Protein AF-A0A3D4EWI4-F1 (afdb_monomer_lite)

Radius of gyration: 14.09 Å; chains: 1; bounding box: 21×36×42 Å

Sequence (72 aa):
ELPIWHEALELRDSKRRRRVFNGLEEFREHLGGELTVLLLEETGVGVDVHEIDEVIWESCAEELKIRAHSMV

Foldseek 3Di:
DDQLADCLQCDADPVRQRCVVVVQVVVCVVVVHFRWDWDAPDVVRTDTDRDDDSVVVNVSNVVSVVVNVVVD

pLDDT: mean 91.48, std 7.62, range [52.19, 97.56]

Structure (mmCIF, N/CA/C/O backbone):
data_AF-A0A3D4EWI4-F1
#
_entry.id   AF-A0A3D4EWI4-F1
#
loop_
_atom_site.group_PDB
_atom_site.id
_atom_site.type_symbol
_atom_site.label_atom_id
_atom_site.label_alt_id
_atom_site.label_comp_id
_atom_site.label_asym_id
_atom_site.label_entity_id
_atom_site.label_seq_id
_atom_site.pdbx_PDB_ins_code
_atom_site.Cartn_x
_atom_site.Cartn_y
_atom_site.Cartn_z
_atom_site.occupancy
_atom_site.B_iso_or_equiv
_atom_site.auth_seq_id
_atom_site.auth_comp_id
_atom_site.auth_asym_id
_atom_site.auth_atom_id
_atom_site.pdbx_PDB_model_num
ATOM 1 N N . GLU A 1 1 ? 10.237 11.641 -17.061 1.00 80.12 1 GLU A N 1
ATOM 2 C CA . GLU A 1 1 ? 9.016 11.115 -16.415 1.00 80.12 1 GLU A CA 1
ATOM 3 C C . GLU A 1 1 ? 9.410 10.331 -15.174 1.00 80.12 1 GLU A C 1
ATOM 5 O O . GLU A 1 1 ? 10.552 9.885 -15.104 1.00 80.12 1 GLU A O 1
ATOM 10 N N . LEU A 1 2 ? 8.522 10.224 -14.184 1.00 86.50 2 LEU A N 1
ATOM 11 C CA . LEU A 1 2 ? 8.758 9.393 -12.999 1.00 86.50 2 LEU A CA 1
ATOM 12 C C . LEU A 1 2 ? 8.323 7.947 -13.292 1.00 86.50 2 LEU A C 1
ATOM 14 O O . LEU A 1 2 ? 7.328 7.761 -13.994 1.00 86.50 2 LEU A O 1
ATOM 18 N N . PRO A 1 3 ? 9.039 6.928 -12.783 1.00 91.06 3 PRO A N 1
ATOM 19 C CA . PRO A 1 3 ? 8.645 5.537 -12.971 1.00 91.06 3 PRO A CA 1
ATOM 20 C C . PRO A 1 3 ? 7.312 5.257 -12.266 1.00 91.06 3 PRO A C 1
ATOM 22 O O . PRO A 1 3 ? 7.114 5.663 -11.122 1.00 91.06 3 PRO A O 1
ATOM 25 N N . ILE A 1 4 ? 6.414 4.539 -12.943 1.00 93.50 4 ILE A N 1
ATOM 26 C CA . ILE A 1 4 ? 5.083 4.186 -12.417 1.00 93.50 4 ILE A CA 1
ATOM 27 C C . ILE A 1 4 ? 5.032 2.787 -11.779 1.00 93.50 4 ILE A C 1
ATOM 29 O O . ILE A 1 4 ? 4.004 2.399 -11.237 1.00 93.50 4 ILE A O 1
ATOM 33 N N . TRP A 1 5 ? 6.126 2.021 -11.838 1.00 95.62 5 TRP A N 1
ATOM 34 C CA . TRP A 1 5 ? 6.225 0.665 -11.290 1.00 95.62 5 TRP A CA 1
ATOM 35 C C . TRP A 1 5 ? 7.648 0.359 -10.796 1.00 95.62 5 TRP A C 1
ATOM 37 O O . TRP A 1 5 ? 8.619 0.935 -11.290 1.00 95.62 5 TRP A O 1
ATOM 47 N N . HIS A 1 6 ? 7.771 -0.564 -9.836 1.00 95.31 6 HIS A N 1
ATOM 48 C CA . HIS A 1 6 ? 9.043 -1.051 -9.295 1.00 95.31 6 HIS A CA 1
ATOM 49 C C . HIS A 1 6 ? 8.947 -2.540 -8.913 1.00 95.31 6 HIS A C 1
ATOM 51 O O . HIS A 1 6 ? 7.927 -2.979 -8.380 1.00 95.31 6 HIS A O 1
ATOM 57 N N . GLU A 1 7 ? 10.031 -3.307 -9.084 1.00 95.81 7 GLU A N 1
ATOM 58 C CA . GLU A 1 7 ? 10.087 -4.754 -8.787 1.00 95.81 7 GLU A CA 1
ATOM 59 C C . GLU A 1 7 ? 9.772 -5.110 -7.325 1.00 95.81 7 GLU A C 1
ATOM 61 O O . GLU A 1 7 ? 9.339 -6.219 -7.020 1.00 95.81 7 GLU A O 1
ATOM 66 N N . ALA A 1 8 ? 9.929 -4.153 -6.407 1.00 95.56 8 ALA A N 1
ATOM 67 C CA . ALA A 1 8 ? 9.571 -4.322 -4.998 1.00 95.56 8 ALA A CA 1
ATOM 68 C C . ALA A 1 8 ? 8.084 -4.673 -4.799 1.00 95.56 8 ALA A C 1
ATOM 70 O O . ALA A 1 8 ? 7.753 -5.390 -3.854 1.00 95.56 8 ALA A O 1
ATOM 71 N N . LEU A 1 9 ? 7.206 -4.224 -5.707 1.00 94.81 9 LEU A N 1
ATOM 72 C CA . LEU A 1 9 ? 5.783 -4.572 -5.705 1.00 94.81 9 LEU A CA 1
ATOM 73 C C . LEU A 1 9 ? 5.558 -6.065 -5.977 1.00 94.81 9 LEU A C 1
ATOM 75 O O . LEU A 1 9 ? 4.504 -6.598 -5.642 1.00 94.81 9 LEU A O 1
ATOM 79 N N . GLU A 1 10 ? 6.551 -6.763 -6.539 1.00 96.25 10 GLU A N 1
ATOM 80 C CA . GLU A 1 10 ? 6.462 -8.192 -6.815 1.00 96.25 10 GLU A CA 1
ATOM 81 C C . GLU A 1 10 ? 6.882 -9.078 -5.643 1.00 96.25 10 GLU A C 1
ATOM 83 O O . GLU A 1 10 ? 6.552 -10.267 -5.606 1.00 96.25 10 GLU A O 1
ATOM 88 N N . LEU A 1 11 ? 7.597 -8.512 -4.672 1.00 96.81 11 LEU A N 1
ATOM 89 C CA . LEU A 1 11 ? 8.185 -9.271 -3.584 1.00 96.81 11 LEU A CA 1
ATOM 90 C C . LEU A 1 11 ? 7.097 -9.964 -2.766 1.00 96.81 11 LEU A C 1
ATOM 92 O O . LEU A 1 11 ? 6.167 -9.334 -2.264 1.00 96.81 11 LEU A O 1
ATOM 96 N N . ARG A 1 12 ? 7.247 -11.278 -2.592 1.00 97.00 12 ARG A N 1
ATOM 97 C CA . ARG A 1 12 ? 6.361 -12.104 -1.769 1.00 97.00 12 ARG A CA 1
ATOM 98 C C . ARG A 1 12 ? 7.090 -12.665 -0.554 1.00 97.00 12 ARG A C 1
ATOM 100 O O . ARG A 1 12 ? 8.320 -12.788 -0.570 1.00 97.00 12 ARG A O 1
ATOM 107 N N . ASP A 1 13 ? 6.339 -12.938 0.502 1.00 95.75 13 ASP A N 1
ATOM 108 C CA . ASP A 1 13 ? 6.812 -13.644 1.691 1.00 95.75 13 ASP A CA 1
ATOM 109 C C . ASP A 1 13 ? 6.698 -15.175 1.534 1.00 95.75 13 ASP A C 1
ATOM 111 O O . ASP A 1 13 ? 6.338 -15.691 0.471 1.00 95.75 13 ASP A O 1
ATOM 115 N N . SER A 1 14 ? 7.008 -15.921 2.598 1.00 96.31 14 SER A N 1
ATOM 116 C CA . SER A 1 14 ? 6.931 -17.390 2.611 1.00 96.31 14 SER A CA 1
ATOM 117 C C . SER A 1 14 ? 5.511 -17.943 2.433 1.00 96.31 14 SER A C 1
ATOM 119 O O . SER A 1 14 ? 5.357 -19.100 2.045 1.00 96.31 14 SER A O 1
ATOM 121 N N . LYS A 1 15 ? 4.474 -17.129 2.668 1.00 95.19 15 LYS A N 1
ATOM 122 C CA . LYS A 1 15 ? 3.056 -17.470 2.485 1.00 95.19 15 LYS A CA 1
ATOM 123 C C . LYS A 1 15 ? 2.509 -16.999 1.134 1.00 95.19 15 LYS A C 1
ATOM 125 O O . LYS A 1 15 ? 1.317 -17.140 0.879 1.00 95.19 15 LYS A O 1
ATOM 130 N N . ARG A 1 16 ? 3.372 -16.480 0.252 1.00 93.88 16 ARG A N 1
ATOM 131 C CA . ARG A 1 16 ? 3.031 -15.887 -1.052 1.00 93.88 16 ARG A CA 1
ATOM 132 C C . ARG A 1 16 ? 2.231 -14.579 -0.972 1.00 93.88 16 ARG A C 1
ATOM 134 O O . ARG A 1 16 ? 1.782 -14.111 -2.020 1.00 93.88 16 ARG A O 1
ATOM 141 N N . ARG A 1 17 ? 2.097 -13.948 0.198 1.00 94.56 17 ARG A N 1
ATOM 142 C CA . ARG A 1 17 ? 1.508 -12.604 0.329 1.00 94.56 17 ARG A CA 1
ATOM 143 C C . ARG A 1 17 ? 2.524 -11.555 -0.123 1.00 94.56 17 ARG A C 1
ATOM 145 O O . ARG A 1 17 ? 3.731 -11.782 -0.006 1.00 94.56 17 ARG A O 1
ATOM 152 N N . ARG A 1 18 ? 2.075 -10.423 -0.676 1.00 96.62 18 ARG A N 1
ATOM 153 C CA . ARG A 1 18 ? 2.979 -9.316 -1.036 1.00 96.62 18 ARG A CA 1
ATOM 154 C C . ARG A 1 18 ? 3.639 -8.756 0.220 1.00 96.62 18 ARG A C 1
ATOM 156 O O . ARG A 1 18 ? 2.964 -8.461 1.201 1.00 96.62 18 ARG A O 1
ATOM 163 N N . ARG A 1 19 ? 4.961 -8.564 0.180 1.00 96.50 19 ARG A N 1
ATOM 164 C CA . 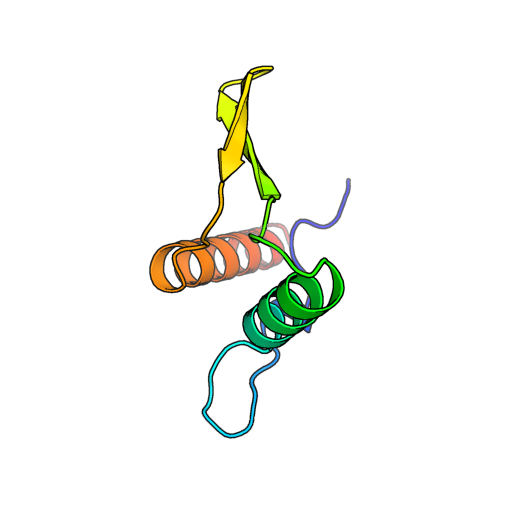ARG A 1 19 ? 5.727 -8.064 1.335 1.00 96.50 19 ARG A CA 1
ATOM 165 C C . ARG A 1 19 ? 5.363 -6.635 1.719 1.00 96.50 19 ARG A C 1
ATOM 167 O O . ARG A 1 19 ? 5.538 -6.279 2.878 1.00 96.50 19 ARG A O 1
ATOM 174 N N . VAL A 1 20 ? 4.850 -5.837 0.780 1.00 94.56 20 VAL A N 1
ATOM 175 C CA . VAL A 1 20 ? 4.393 -4.464 1.046 1.00 94.56 20 VAL A CA 1
ATOM 176 C C . VAL A 1 20 ? 3.419 -4.417 2.221 1.00 94.56 20 VAL A C 1
ATOM 178 O O . VAL A 1 20 ? 3.543 -3.555 3.081 1.00 94.56 20 VAL A O 1
ATOM 181 N N . PHE A 1 21 ? 2.519 -5.397 2.321 1.00 93.81 21 PHE A N 1
ATOM 182 C CA . PHE A 1 21 ? 1.515 -5.427 3.370 1.00 93.81 21 PHE A CA 1
ATOM 183 C C . PHE A 1 21 ? 2.095 -5.807 4.733 1.00 93.81 21 PHE A C 1
ATOM 185 O O . PHE A 1 21 ? 1.545 -5.418 5.756 1.00 93.81 21 PHE A O 1
ATOM 192 N N . ASN A 1 22 ? 3.208 -6.544 4.765 1.00 92.75 22 ASN A N 1
ATOM 193 C CA . ASN A 1 22 ? 3.936 -6.781 6.012 1.00 92.75 22 ASN A CA 1
ATOM 194 C C . ASN A 1 22 ? 4.599 -5.475 6.471 1.00 92.75 22 ASN A C 1
ATOM 196 O O . ASN A 1 22 ? 4.505 -5.130 7.639 1.00 92.75 22 ASN A O 1
ATOM 200 N N . GLY A 1 23 ? 5.160 -4.697 5.539 1.00 90.81 23 GLY A N 1
ATOM 201 C CA . GLY A 1 23 ? 5.703 -3.370 5.843 1.00 90.81 23 GLY A CA 1
ATOM 202 C C . GLY A 1 23 ? 4.646 -2.370 6.325 1.00 90.81 23 GLY A C 1
ATOM 203 O O . GLY A 1 23 ? 4.923 -1.595 7.234 1.00 90.81 23 GLY A O 1
ATOM 204 N N . LEU A 1 24 ? 3.430 -2.394 5.763 1.00 90.94 24 LEU A N 1
ATOM 205 C CA . LEU A 1 24 ? 2.316 -1.563 6.247 1.00 90.94 24 LEU A CA 1
ATOM 206 C C . LEU A 1 24 ? 1.897 -1.947 7.670 1.00 90.94 24 LEU A C 1
ATOM 208 O O . LEU A 1 24 ? 1.627 -1.067 8.484 1.00 90.94 24 LEU A O 1
ATOM 212 N N . GLU A 1 25 ? 1.879 -3.243 7.973 1.00 89.12 25 GLU A N 1
ATOM 213 C CA . GLU A 1 25 ? 1.538 -3.744 9.302 1.00 89.12 25 GLU A CA 1
ATOM 214 C C . GLU A 1 25 ? 2.615 -3.393 10.333 1.00 89.12 25 GLU A C 1
ATOM 216 O O . GLU A 1 25 ? 2.305 -2.868 11.399 1.00 89.12 25 GLU A O 1
ATOM 221 N N . GLU A 1 26 ? 3.890 -3.577 9.987 1.00 89.25 26 GLU A N 1
ATOM 222 C CA . GLU A 1 26 ? 5.012 -3.125 10.810 1.00 89.25 26 GLU A CA 1
ATOM 223 C C . GLU A 1 26 ? 4.923 -1.613 11.048 1.00 89.25 26 GLU A C 1
ATOM 225 O O . GLU A 1 26 ? 5.029 -1.154 12.183 1.00 89.25 26 GLU A O 1
ATOM 230 N N . PHE A 1 27 ? 4.674 -0.817 10.005 1.00 85.94 27 PHE A N 1
ATOM 231 C CA . PHE A 1 27 ? 4.521 0.632 10.133 1.00 85.94 27 PHE A CA 1
ATOM 232 C C . PHE A 1 27 ? 3.374 1.013 11.079 1.00 85.94 27 PHE A C 1
ATOM 234 O O . PHE A 1 27 ? 3.545 1.879 11.940 1.00 85.94 27 PHE A O 1
ATOM 241 N N . ARG A 1 28 ? 2.235 0.320 10.977 1.00 86.56 28 ARG A N 1
ATOM 242 C CA . ARG A 1 28 ? 1.091 0.474 11.883 1.00 86.56 28 ARG A CA 1
ATOM 243 C C . ARG A 1 28 ? 1.471 0.180 13.339 1.00 86.56 28 ARG A C 1
ATOM 245 O O . ARG A 1 28 ? 1.153 0.973 14.223 1.00 86.56 28 ARG A O 1
ATOM 252 N N . GLU A 1 29 ? 2.180 -0.919 13.599 1.00 84.88 29 GLU A N 1
ATOM 253 C CA . GLU A 1 29 ? 2.646 -1.281 14.946 1.00 84.88 29 GLU A CA 1
ATOM 254 C C . GLU A 1 29 ? 3.585 -0.221 15.543 1.00 84.88 29 GLU A C 1
ATOM 256 O O . GLU A 1 29 ? 3.472 0.108 16.725 1.00 84.88 29 GLU A O 1
ATOM 261 N N . HIS A 1 30 ? 4.466 0.367 14.726 1.00 84.25 30 HIS A N 1
ATOM 262 C CA . HIS A 1 30 ? 5.398 1.409 15.171 1.00 84.25 30 HIS A CA 1
ATOM 263 C C . HIS A 1 30 ? 4.710 2.735 15.518 1.00 84.25 30 HIS A C 1
ATOM 265 O O . HIS A 1 30 ? 5.191 3.455 16.393 1.00 84.25 30 HIS A O 1
ATOM 271 N N . LEU A 1 31 ? 3.592 3.066 14.864 1.00 79.31 31 LEU A N 1
ATOM 272 C CA . LEU A 1 31 ? 2.798 4.254 15.195 1.00 79.31 31 LEU A CA 1
ATOM 273 C C . LEU A 1 31 ? 2.068 4.118 16.541 1.00 79.31 31 LEU A C 1
ATOM 275 O O . LEU A 1 31 ? 1.662 5.126 17.119 1.00 79.31 31 LEU A O 1
ATOM 279 N N . GLY A 1 32 ? 1.896 2.891 17.046 1.00 75.12 32 GLY A N 1
ATOM 280 C CA . GLY A 1 32 ? 1.132 2.621 18.264 1.00 75.12 32 GLY A CA 1
ATOM 281 C C . GLY A 1 32 ? -0.368 2.919 18.124 1.00 75.12 32 GLY A C 1
ATOM 282 O O . GLY A 1 32 ? -1.036 3.136 19.134 1.00 75.12 32 GLY A O 1
ATOM 283 N N . GLY A 1 33 ? -0.891 2.956 16.890 1.00 79.31 33 GLY A N 1
ATOM 284 C CA . GLY A 1 33 ? -2.255 3.383 16.569 1.00 79.31 33 GLY A CA 1
ATOM 285 C C . GLY A 1 33 ? -2.794 2.795 15.260 1.00 79.31 33 GLY A C 1
ATOM 286 O O . GLY A 1 33 ? -2.331 1.752 14.793 1.00 79.31 33 GLY A O 1
ATOM 287 N N . GLU A 1 34 ? -3.809 3.444 14.687 1.00 81.75 34 GLU A N 1
ATOM 288 C CA . GLU A 1 34 ? -4.373 3.053 13.390 1.00 81.75 34 GLU A CA 1
ATOM 289 C C . GLU A 1 34 ? -3.418 3.402 12.244 1.00 81.75 34 GLU A C 1
ATOM 291 O O . GLU A 1 34 ? -2.669 4.381 12.305 1.00 81.75 34 GLU A O 1
ATOM 296 N N . LEU A 1 35 ? -3.437 2.580 11.193 1.00 82.25 35 LEU A N 1
ATOM 297 C CA . LEU A 1 35 ? -2.781 2.931 9.942 1.00 82.25 35 LEU A CA 1
ATOM 298 C C . LEU A 1 35 ? -3.489 4.186 9.416 1.00 82.25 35 LEU A C 1
ATOM 300 O O . LEU A 1 35 ? -4.712 4.235 9.408 1.00 82.25 35 LEU A O 1
ATOM 304 N N . THR A 1 36 ? -2.741 5.196 8.990 1.00 88.75 36 THR A N 1
ATOM 305 C CA . THR A 1 36 ? -3.319 6.356 8.303 1.00 88.75 36 THR A CA 1
ATOM 306 C C . THR A 1 36 ? -2.528 6.582 7.035 1.00 88.75 36 THR A C 1
ATOM 308 O O . THR A 1 36 ? -1.347 6.934 7.078 1.00 88.75 36 THR A O 1
ATOM 311 N N . VAL A 1 37 ? -3.178 6.344 5.901 1.00 90.31 37 VAL A N 1
ATOM 312 C CA . VAL A 1 37 ? -2.626 6.601 4.573 1.00 90.31 37 VAL A CA 1
ATOM 313 C C . VAL A 1 37 ? -3.499 7.647 3.900 1.00 90.31 37 VAL A C 1
ATOM 315 O O . VAL A 1 37 ? -4.701 7.452 3.759 1.00 90.31 37 VAL A O 1
ATOM 318 N N . LEU A 1 38 ? -2.885 8.738 3.452 1.00 93.06 38 LEU A N 1
ATOM 319 C CA . LEU A 1 38 ? -3.568 9.727 2.628 1.00 93.06 38 LEU A CA 1
ATOM 320 C C . LEU A 1 38 ? -3.683 9.191 1.195 1.00 93.06 38 LEU A C 1
ATOM 322 O O . LEU A 1 38 ? -2.673 9.032 0.505 1.00 93.06 38 LEU A O 1
ATOM 326 N N . LEU A 1 39 ? -4.907 8.937 0.744 1.00 94.94 39 LEU A N 1
ATOM 327 C CA . LEU A 1 39 ? -5.242 8.658 -0.652 1.00 94.94 39 LEU A CA 1
ATOM 328 C C . LEU A 1 39 ? -5.944 9.866 -1.282 1.00 94.94 39 LEU A C 1
ATOM 330 O O . LEU A 1 39 ? -6.321 10.810 -0.594 1.00 94.94 39 LEU A O 1
ATOM 334 N N . LEU A 1 40 ? -6.101 9.853 -2.605 1.00 95.19 40 LEU A N 1
ATOM 335 C CA . LEU A 1 40 ? -6.876 10.861 -3.331 1.00 95.19 40 LEU A CA 1
ATOM 336 C C . LEU A 1 40 ? -8.245 10.283 -3.686 1.00 95.19 40 LEU A C 1
ATOM 338 O O . LEU A 1 40 ? -8.317 9.256 -4.357 1.00 95.19 40 LEU A O 1
ATOM 342 N N . GLU A 1 41 ? -9.305 10.959 -3.255 1.00 95.56 41 GLU A N 1
ATOM 343 C CA . GLU A 1 41 ? -10.679 10.666 -3.678 1.00 95.56 41 GLU A CA 1
ATOM 344 C C . GLU A 1 41 ? -10.969 11.354 -5.018 1.00 95.56 41 GLU A C 1
ATOM 346 O O . GLU A 1 41 ? -11.484 10.741 -5.952 1.00 95.56 41 GLU A O 1
ATOM 351 N N . GLU A 1 42 ? -10.544 12.615 -5.142 1.00 96.44 42 GLU A N 1
ATOM 352 C CA . GLU A 1 42 ? -10.670 13.432 -6.348 1.00 96.44 42 GLU A CA 1
ATOM 353 C C . GLU A 1 42 ? -9.453 14.356 -6.514 1.00 96.44 42 GLU A C 1
ATOM 355 O O . GLU A 1 42 ? -8.547 14.425 -5.679 1.00 96.44 42 GLU A O 1
ATOM 360 N N . THR A 1 43 ? -9.411 15.112 -7.613 1.00 96.25 43 THR A N 1
ATOM 361 C CA . THR A 1 43 ? -8.328 16.077 -7.837 1.00 96.25 43 THR A CA 1
ATOM 362 C C . THR A 1 43 ? -8.366 17.170 -6.771 1.00 96.25 43 THR A C 1
ATOM 364 O O . THR A 1 43 ? -9.307 17.953 -6.704 1.00 96.25 43 THR A O 1
ATOM 367 N N . GLY A 1 44 ? -7.312 17.240 -5.957 1.00 96.44 44 GLY A N 1
ATOM 368 C CA . GLY A 1 44 ? -7.223 18.190 -4.847 1.00 96.44 44 GLY A CA 1
ATOM 369 C C . GLY A 1 44 ? -8.003 17.778 -3.595 1.00 96.44 44 GLY A C 1
ATOM 370 O O . GLY A 1 44 ? -8.004 18.542 -2.633 1.00 96.44 44 GLY A O 1
ATOM 371 N N . VAL A 1 45 ? -8.619 16.590 -3.581 1.00 97.56 45 VAL A N 1
ATOM 372 C CA . VAL A 1 45 ? -9.372 16.061 -2.436 1.00 97.56 45 VAL A CA 1
ATOM 373 C C . VAL A 1 45 ? -8.684 14.801 -1.923 1.00 97.56 45 VAL A C 1
ATOM 375 O O . VAL A 1 45 ? -8.661 13.767 -2.593 1.00 97.56 45 VAL A O 1
ATOM 378 N N . GLY A 1 46 ? -8.090 14.913 -0.737 1.00 97.12 46 GLY A N 1
ATOM 379 C CA . GLY A 1 46 ? -7.485 13.791 -0.028 1.00 97.12 46 GLY A CA 1
ATOM 380 C C . GLY A 1 46 ? -8.471 13.128 0.930 1.00 97.12 46 GLY A C 1
ATOM 381 O O . GLY A 1 46 ? -9.329 13.801 1.497 1.00 97.12 46 GLY A O 1
ATOM 382 N N . VAL A 1 47 ? -8.306 11.827 1.137 1.00 96.25 47 VAL A N 1
ATOM 383 C CA . VAL A 1 47 ? -9.030 11.041 2.136 1.00 96.25 47 VAL A CA 1
ATOM 384 C C . VAL A 1 47 ? -8.034 10.215 2.938 1.00 96.25 47 VAL A C 1
ATOM 386 O O . VAL A 1 47 ? -7.164 9.550 2.373 1.00 96.25 47 VAL A O 1
ATOM 389 N N . ASP A 1 48 ? -8.156 10.270 4.260 1.00 94.69 48 ASP A N 1
ATOM 390 C CA . ASP A 1 48 ? -7.402 9.398 5.151 1.00 94.69 48 ASP A CA 1
ATOM 391 C C . ASP A 1 48 ? -8.096 8.038 5.203 1.00 94.69 48 ASP A C 1
ATOM 393 O O . ASP A 1 48 ? -9.275 7.939 5.549 1.00 94.69 48 ASP A O 1
ATOM 397 N N . VAL A 1 49 ? -7.367 6.986 4.837 1.00 92.56 49 VAL A N 1
ATOM 398 C CA . VAL A 1 49 ? -7.844 5.606 4.947 1.00 92.56 49 VAL A CA 1
ATOM 399 C C . VAL A 1 49 ? -7.064 4.850 6.009 1.00 92.56 49 VAL A C 1
ATOM 401 O O . VAL A 1 49 ? -5.866 5.080 6.207 1.00 92.56 49 VAL A O 1
ATOM 404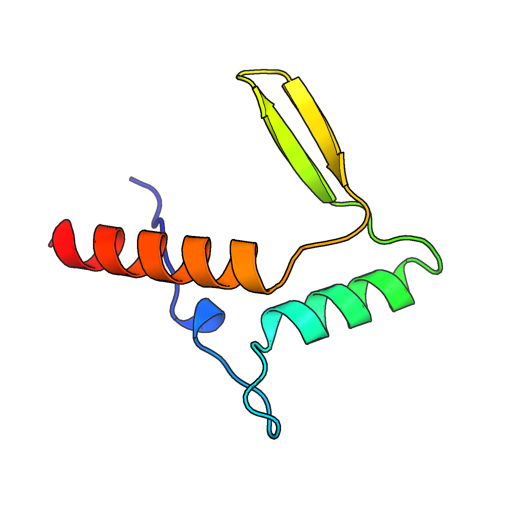 N N . HIS A 1 50 ? -7.760 3.916 6.655 1.00 91.25 50 HIS A N 1
ATOM 405 C CA . HIS A 1 50 ? -7.228 3.144 7.779 1.00 91.25 50 HIS A CA 1
ATOM 406 C C . HIS A 1 50 ? -6.955 1.674 7.469 1.00 91.25 50 HIS A C 1
ATOM 408 O O . HIS A 1 50 ? -6.381 0.950 8.278 1.00 91.25 50 HIS A O 1
ATOM 414 N N . GLU A 1 51 ? -7.321 1.242 6.269 1.00 89.19 51 GLU A N 1
ATOM 415 C CA . GLU A 1 51 ? -7.095 -0.101 5.766 1.00 89.19 51 GLU A CA 1
ATOM 416 C C . GLU A 1 51 ? -6.853 -0.028 4.257 1.00 89.19 51 GLU A C 1
ATOM 418 O O . GLU A 1 51 ? -7.360 0.863 3.571 1.00 89.19 51 GLU A O 1
ATOM 423 N N . ILE A 1 52 ? -6.061 -0.966 3.742 1.00 91.38 52 ILE A N 1
ATOM 424 C CA . ILE A 1 52 ? -5.848 -1.154 2.310 1.00 91.38 52 ILE A CA 1
ATOM 425 C C . ILE A 1 52 ? -6.420 -2.516 1.935 1.00 91.38 52 ILE A C 1
ATOM 427 O O . ILE A 1 52 ? -5.935 -3.541 2.409 1.00 91.38 52 ILE A O 1
ATOM 431 N N . ASP A 1 53 ? -7.416 -2.526 1.051 1.00 93.31 53 ASP A N 1
ATOM 432 C CA 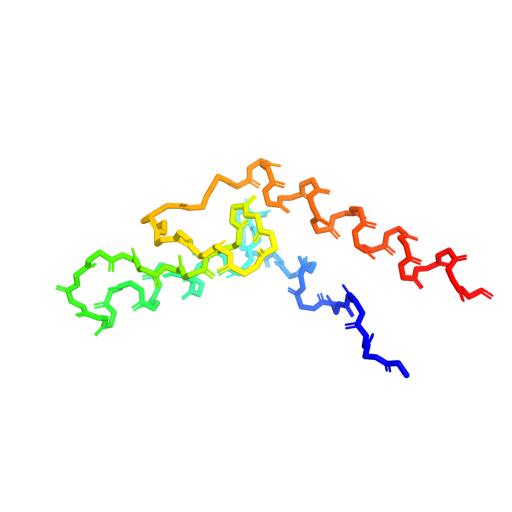. ASP A 1 53 ? -7.934 -3.765 0.474 1.00 93.31 53 ASP A CA 1
ATOM 433 C C . ASP A 1 53 ? -6.856 -4.413 -0.411 1.00 93.31 53 ASP A C 1
ATOM 435 O O . ASP A 1 53 ?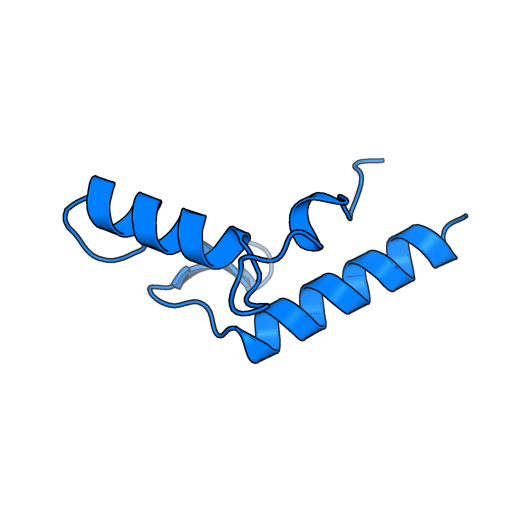 -6.434 -3.853 -1.431 1.00 93.31 53 ASP A O 1
ATOM 439 N N . GLU A 1 54 ? -6.392 -5.602 -0.016 1.00 94.81 54 GLU A N 1
ATOM 440 C CA . GLU A 1 54 ? -5.310 -6.304 -0.712 1.00 94.81 54 GLU A CA 1
ATOM 441 C C . GLU A 1 54 ? -5.677 -6.693 -2.151 1.00 94.81 54 GLU A C 1
ATOM 443 O O . GLU A 1 54 ? -4.802 -6.717 -3.017 1.00 94.81 54 GLU A O 1
ATOM 448 N N . VAL A 1 55 ? -6.951 -6.982 -2.431 1.00 96.12 55 VAL A N 1
ATOM 449 C CA . VAL A 1 55 ? -7.418 -7.408 -3.760 1.00 96.12 55 VAL A CA 1
ATOM 450 C C . VAL A 1 55 ? -7.419 -6.227 -4.726 1.00 96.12 55 VAL A C 1
ATOM 452 O O . VAL A 1 55 ? -6.951 -6.348 -5.865 1.00 96.12 55 VAL A O 1
ATOM 455 N N . ILE A 1 56 ? -7.904 -5.070 -4.268 1.00 96.38 56 ILE A N 1
ATOM 456 C CA . ILE A 1 56 ? -7.855 -3.825 -5.044 1.00 96.38 56 ILE A CA 1
ATOM 457 C C . ILE A 1 56 ? -6.396 -3.422 -5.269 1.00 96.38 56 ILE A C 1
ATOM 459 O O . ILE A 1 56 ? -6.006 -3.124 -6.399 1.00 96.38 56 ILE A O 1
ATOM 463 N N . TRP A 1 57 ? -5.571 -3.474 -4.222 1.00 95.94 57 TRP A N 1
ATOM 464 C CA . TRP A 1 57 ? -4.155 -3.133 -4.317 1.00 95.94 57 TRP A CA 1
ATOM 465 C C . TRP A 1 57 ? -3.406 -4.023 -5.320 1.00 95.94 57 TRP A C 1
ATOM 467 O O . TRP A 1 57 ? -2.673 -3.502 -6.160 1.00 95.94 57 TRP A O 1
ATOM 477 N N . GLU A 1 58 ? -3.615 -5.345 -5.286 1.00 96.06 58 GLU A N 1
ATOM 478 C CA . GLU A 1 58 ? -2.995 -6.287 -6.234 1.00 96.06 58 GLU A CA 1
ATOM 479 C C . GLU A 1 58 ? -3.402 -5.971 -7.680 1.00 96.06 58 GLU A C 1
ATOM 481 O O . GLU A 1 58 ? -2.555 -5.964 -8.575 1.00 96.06 58 GLU A O 1
ATOM 486 N N . SER A 1 59 ? -4.677 -5.638 -7.905 1.00 97.38 59 SER A N 1
ATOM 487 C CA . SER A 1 59 ? -5.177 -5.247 -9.229 1.00 97.38 59 SER A CA 1
ATOM 488 C C . SER A 1 59 ? -4.495 -3.969 -9.736 1.00 97.38 59 SER A C 1
ATOM 490 O O . SER A 1 59 ? -4.072 -3.903 -10.890 1.00 97.38 59 SER A O 1
ATOM 492 N N . CYS A 1 60 ? -4.321 -2.972 -8.864 1.00 96.50 60 CYS A N 1
ATOM 493 C CA . CYS A 1 60 ? -3.609 -1.735 -9.187 1.00 96.50 60 CYS A CA 1
ATOM 494 C C . CYS A 1 60 ? -2.118 -1.974 -9.472 1.00 96.50 60 CYS A C 1
ATOM 496 O O . CYS A 1 60 ? -1.574 -1.402 -10.417 1.00 96.50 60 CYS A O 1
ATOM 498 N N . ALA A 1 61 ? -1.448 -2.815 -8.680 1.00 95.88 61 ALA A N 1
ATOM 499 C CA . ALA A 1 61 ? -0.034 -3.129 -8.868 1.00 95.88 61 ALA A CA 1
ATOM 500 C C . ALA A 1 61 ? 0.224 -3.830 -10.213 1.00 95.88 61 ALA A C 1
ATOM 502 O O . ALA A 1 61 ? 1.198 -3.504 -10.899 1.00 95.88 61 ALA A O 1
ATOM 503 N N . GLU A 1 62 ? -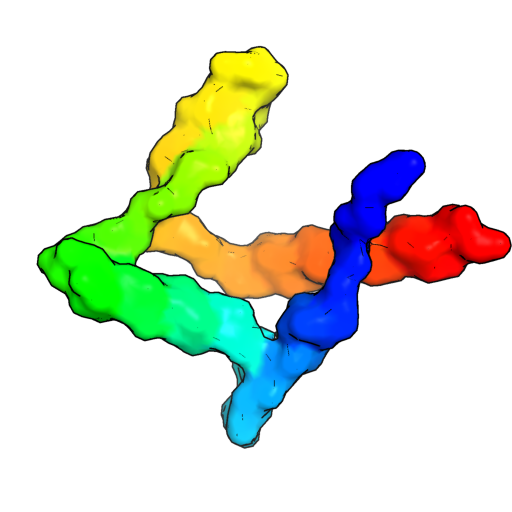0.663 -4.746 -10.613 1.00 96.31 62 GLU A N 1
ATOM 504 C CA . GLU A 1 62 ? -0.582 -5.423 -11.910 1.00 96.31 62 GLU A CA 1
ATOM 505 C C . GLU A 1 62 ? -0.867 -4.459 -13.074 1.00 96.31 62 GLU A C 1
ATOM 507 O O . GLU A 1 62 ? -0.123 -4.448 -14.053 1.00 96.31 62 GLU A O 1
ATOM 512 N N . GLU A 1 63 ? -1.863 -3.577 -12.956 1.00 96.56 63 GLU A N 1
ATOM 513 C CA . GLU A 1 63 ? -2.137 -2.548 -13.972 1.00 96.56 63 GLU A CA 1
ATOM 514 C C . GLU A 1 63 ? -0.923 -1.627 -14.187 1.00 96.56 63 GLU A C 1
ATOM 516 O O . GLU A 1 63 ? -0.510 -1.372 -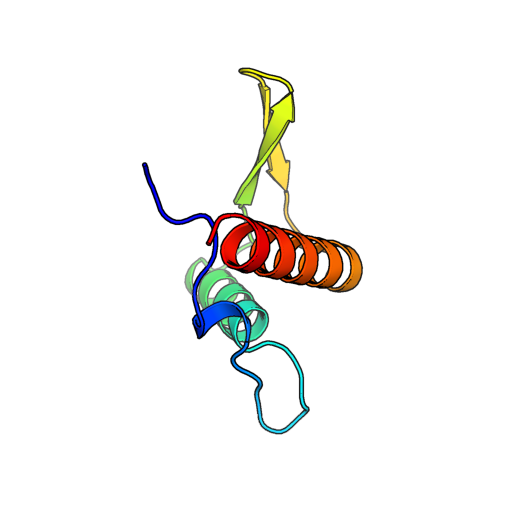15.322 1.00 96.56 63 GLU A O 1
ATOM 521 N N . LEU A 1 64 ? -0.300 -1.157 -13.099 1.00 95.56 64 LEU A N 1
ATOM 522 C CA . LEU A 1 64 ? 0.900 -0.318 -13.169 1.00 95.56 64 LEU A CA 1
ATOM 523 C C . LEU A 1 64 ? 2.071 -1.045 -13.836 1.00 95.56 64 LEU A C 1
ATOM 525 O O . LEU A 1 64 ? 2.794 -0.447 -14.637 1.00 95.56 64 LEU A O 1
ATOM 529 N N . LYS A 1 65 ? 2.236 -2.340 -13.554 1.00 95.56 65 LYS A N 1
ATOM 530 C CA . LYS A 1 65 ? 3.239 -3.185 -14.203 1.00 95.56 65 LYS A CA 1
ATOM 531 C C . LYS A 1 65 ? 2.985 -3.301 -15.698 1.00 95.56 65 LYS A C 1
ATOM 533 O O . LYS A 1 65 ? 3.910 -3.085 -16.478 1.00 95.56 65 LYS A O 1
ATOM 538 N N . ILE A 1 66 ? 1.756 -3.619 -16.103 1.00 95.56 66 ILE A N 1
ATOM 539 C CA . ILE A 1 66 ? 1.384 -3.758 -17.515 1.00 95.56 66 ILE A CA 1
ATOM 540 C C . ILE A 1 66 ? 1.663 -2.452 -18.258 1.00 95.56 66 ILE A C 1
ATOM 542 O O . ILE A 1 66 ? 2.312 -2.476 -19.304 1.00 95.56 66 ILE A O 1
ATOM 546 N N . ARG A 1 67 ? 1.253 -1.304 -17.705 1.00 94.81 67 ARG A N 1
ATOM 547 C CA . ARG A 1 67 ? 1.510 0.012 -18.313 1.00 94.81 67 ARG A CA 1
ATOM 548 C C . ARG A 1 67 ? 2.996 0.320 -18.430 1.00 94.81 67 ARG A C 1
ATOM 550 O O . ARG A 1 67 ? 3.434 0.739 -19.496 1.00 94.81 67 ARG A O 1
ATOM 557 N N . ALA A 1 68 ? 3.770 0.062 -17.377 1.00 93.31 68 ALA A N 1
ATOM 558 C CA . ALA A 1 68 ? 5.210 0.303 -17.383 1.00 93.31 68 ALA A CA 1
ATOM 559 C C . ALA A 1 68 ? 5.937 -0.512 -18.464 1.00 93.31 68 ALA A C 1
ATOM 561 O O . ALA A 1 68 ? 6.877 -0.008 -19.067 1.00 93.31 68 ALA A O 1
ATOM 562 N N . HIS A 1 69 ? 5.487 -1.742 -18.735 1.00 88.94 69 HIS A N 1
ATOM 563 C CA . HIS A 1 69 ? 6.064 -2.602 -19.775 1.00 88.94 69 HIS A CA 1
ATOM 564 C C . HIS A 1 69 ? 5.477 -2.356 -21.173 1.00 88.94 69 HIS A C 1
ATOM 566 O O . HIS A 1 69 ? 6.123 -2.698 -22.154 1.00 88.94 69 HIS A O 1
ATOM 572 N N . SER A 1 70 ? 4.276 -1.775 -21.276 1.00 85.31 70 SER A N 1
ATOM 573 C CA . SER A 1 70 ? 3.640 -1.422 -22.560 1.00 85.31 70 SER A CA 1
ATOM 574 C C . SER A 1 70 ? 4.101 -0.065 -23.105 1.00 85.31 70 SER A C 1
ATOM 576 O O . SER A 1 70 ? 3.858 0.245 -24.266 1.00 85.31 70 SER A O 1
ATOM 578 N N . MET A 1 71 ? 4.721 0.764 -22.259 1.00 65.06 71 MET A N 1
ATOM 579 C CA . MET A 1 71 ? 5.324 2.053 -22.624 1.00 65.06 71 MET A CA 1
ATOM 580 C C . MET A 1 71 ? 6.776 1.927 -23.121 1.00 65.06 71 MET A C 1
ATOM 582 O O . MET A 1 71 ? 7.420 2.948 -23.365 1.00 65.06 71 MET A O 1
ATOM 586 N N . VAL A 1 72 ? 7.284 0.698 -23.268 1.00 52.19 72 VAL A N 1
ATOM 587 C CA . VAL A 1 72 ? 8.582 0.368 -23.883 1.00 52.19 72 VAL A CA 1
ATOM 588 C C . VAL A 1 72 ? 8.339 -0.231 -25.261 1.00 52.19 72 VAL A C 1
ATOM 590 O O . VAL A 1 72 ? 9.055 0.176 -26.202 1.00 52.19 72 VAL A O 1
#

Secondary structure (DSSP, 8-state):
---S--GGGG-B-TTS-BHHHHHHHHHHHHHTS---EEEEEETTEEEEES---HHHHHHHHHHHHHHHHHT-